Protein AF-A0A3S1HED9-F1 (afdb_monomer)

pLDDT: mean 83.12, std 14.0, range [39.41, 96.62]

Foldseek 3Di:
DDDDDDDDDDDDDDPVVVVVVVVVVVVVVVVVVVVVDDDDDCPDPPNCVVVPDDPVVVCVVCVVVVVVVLVVLAAAPLVLLVVCVVPVVVSCVRQFDDDDPGTDGRHDFDFDWDDDDPNDTDGDGPNHDPPD

Structure (mmCIF, N/CA/C/O backbone):
data_AF-A0A3S1HED9-F1
#
_entry.id   AF-A0A3S1HED9-F1
#
loop_
_atom_site.group_PDB
_atom_site.id
_atom_site.type_symbol
_atom_site.label_atom_id
_atom_site.label_alt_id
_atom_site.label_comp_id
_atom_site.label_asym_id
_atom_site.label_entity_id
_atom_site.label_seq_id
_atom_site.pdbx_PDB_ins_code
_atom_site.Cartn_x
_atom_site.Cartn_y
_atom_site.Cartn_z
_atom_site.occupancy
_atom_site.B_iso_or_equiv
_atom_site.auth_seq_id
_atom_site.auth_comp_id
_atom_site.auth_asym_id
_atom_site.auth_atom_id
_atom_site.pdbx_PDB_model_num
ATOM 1 N N . MET A 1 1 ? 66.457 48.040 -20.973 1.00 39.41 1 MET A N 1
ATOM 2 C CA . MET A 1 1 ? 66.336 47.842 -22.434 1.00 39.41 1 MET A CA 1
ATOM 3 C C . MET A 1 1 ? 65.331 46.726 -22.674 1.00 39.41 1 MET A C 1
ATOM 5 O O . MET A 1 1 ? 65.519 45.643 -22.141 1.00 39.41 1 MET A O 1
ATOM 9 N N . SER A 1 2 ? 64.222 47.033 -23.349 1.00 41.22 2 SER A N 1
ATOM 10 C CA . SER A 1 2 ? 63.032 46.177 -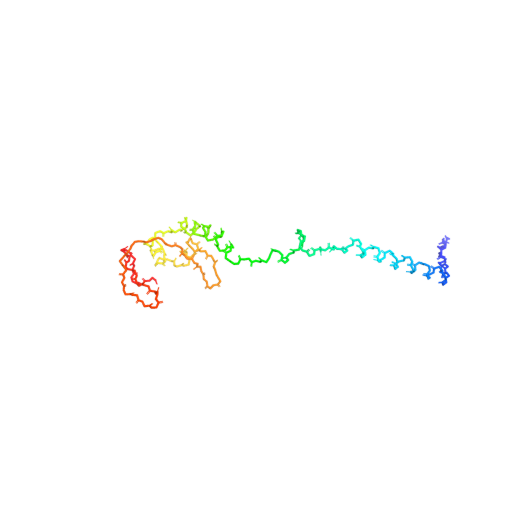23.471 1.00 41.22 2 SER A CA 1
ATOM 11 C C . SER A 1 2 ? 63.212 45.041 -24.482 1.00 41.22 2 SER A C 1
ATOM 13 O O . SER A 1 2 ? 63.636 45.283 -25.610 1.00 41.22 2 SER A O 1
ATOM 15 N N . ALA A 1 3 ? 62.830 43.819 -24.105 1.00 45.50 3 ALA A N 1
ATOM 16 C CA . ALA A 1 3 ? 62.711 42.689 -25.022 1.00 45.50 3 ALA A CA 1
ATOM 17 C C . ALA A 1 3 ? 61.356 42.750 -25.750 1.00 45.50 3 ALA A C 1
ATOM 19 O O . ALA A 1 3 ? 60.297 42.783 -25.125 1.00 45.50 3 ALA A O 1
ATOM 20 N N . LYS A 1 4 ? 61.393 42.804 -27.084 1.00 45.19 4 LYS A N 1
ATOM 21 C CA . LYS A 1 4 ? 60.216 42.847 -27.959 1.00 45.19 4 LYS A CA 1
ATOM 22 C C . LYS A 1 4 ? 59.700 41.420 -28.166 1.00 45.19 4 LYS A C 1
ATOM 24 O O . LYS A 1 4 ? 60.394 40.600 -28.759 1.00 45.19 4 LYS A O 1
ATOM 29 N N . ALA A 1 5 ? 58.495 41.131 -27.678 1.00 54.06 5 ALA A N 1
ATOM 30 C CA . ALA A 1 5 ? 57.803 39.875 -27.951 1.00 54.06 5 ALA A CA 1
ATOM 31 C C . ALA A 1 5 ? 57.532 39.744 -29.460 1.00 54.06 5 ALA A C 1
ATOM 33 O O . ALA A 1 5 ? 56.938 40.633 -30.073 1.00 54.06 5 ALA A O 1
ATOM 34 N N . ALA A 1 6 ? 57.992 38.646 -30.060 1.00 49.41 6 ALA A N 1
ATOM 35 C CA . ALA A 1 6 ? 57.698 38.307 -31.444 1.00 49.41 6 ALA A CA 1
ATOM 36 C C . ALA A 1 6 ? 56.278 37.735 -31.532 1.00 49.41 6 ALA A C 1
ATOM 38 O O . ALA A 1 6 ? 55.998 36.639 -31.050 1.00 49.41 6 ALA A O 1
ATOM 39 N N . THR A 1 7 ? 55.371 38.487 -32.143 1.00 5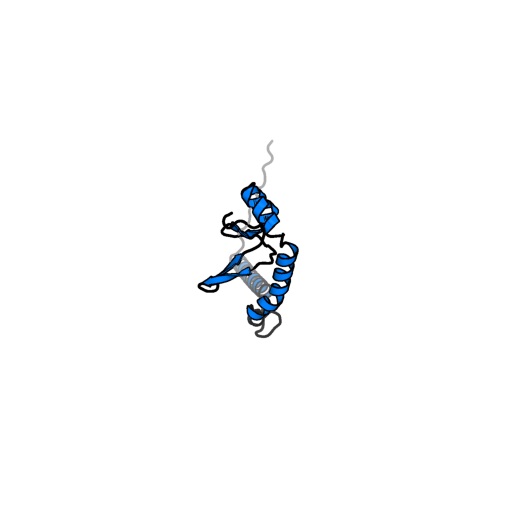3.19 7 THR A N 1
ATOM 40 C CA . THR A 1 7 ? 54.035 38.022 -32.514 1.00 53.19 7 THR A CA 1
ATOM 41 C C . THR A 1 7 ? 54.164 37.060 -33.694 1.00 53.19 7 THR A C 1
ATOM 43 O O . THR A 1 7 ? 54.568 37.453 -34.788 1.00 53.19 7 THR A O 1
ATOM 46 N N . ALA A 1 8 ? 53.851 35.782 -33.474 1.00 50.28 8 ALA A N 1
ATOM 47 C CA . ALA A 1 8 ? 53.814 34.783 -34.535 1.00 50.28 8 ALA A CA 1
ATOM 48 C C . ALA A 1 8 ? 52.664 35.098 -35.509 1.00 50.28 8 ALA A C 1
ATOM 50 O O . ALA A 1 8 ? 51.503 35.184 -35.115 1.00 50.28 8 ALA A O 1
ATOM 51 N N . SER A 1 9 ? 52.999 35.289 -36.786 1.00 48.53 9 SER A N 1
ATOM 52 C CA . SER A 1 9 ? 52.039 35.499 -37.872 1.00 48.53 9 SER A CA 1
ATOM 53 C C . SER A 1 9 ? 51.421 34.161 -38.284 1.00 48.53 9 SER A C 1
ATOM 55 O O . SER A 1 9 ? 52.087 33.317 -38.888 1.00 48.53 9 SER A O 1
ATOM 57 N N . THR A 1 10 ? 50.149 33.941 -37.955 1.00 58.97 10 THR A N 1
ATOM 58 C CA . THR 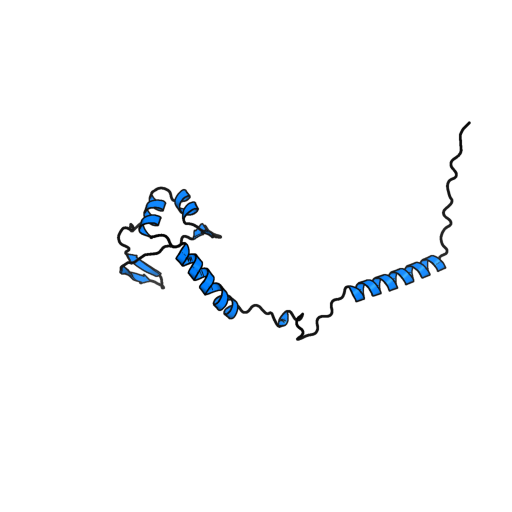A 1 10 ? 49.409 32.755 -38.401 1.00 58.97 10 THR A CA 1
ATOM 59 C C . THR A 1 10 ? 49.041 32.927 -39.874 1.00 58.97 10 THR A C 1
ATOM 61 O O . THR A 1 10 ? 48.111 33.653 -40.224 1.00 58.97 10 THR A O 1
ATOM 64 N N . ARG A 1 11 ? 49.795 32.280 -40.767 1.00 57.72 11 ARG A N 1
ATOM 65 C CA . ARG A 1 11 ? 49.547 32.311 -42.216 1.00 57.72 11 ARG A CA 1
ATOM 66 C C . ARG A 1 11 ? 48.162 31.706 -42.518 1.00 57.72 11 ARG A C 1
ATOM 68 O O . ARG A 1 11 ? 47.885 30.602 -42.046 1.00 57.72 11 ARG A O 1
ATOM 75 N N . PRO A 1 12 ? 47.283 32.370 -43.291 1.00 56.97 12 PRO A N 1
ATOM 76 C CA . PRO A 1 12 ? 45.958 31.832 -43.575 1.00 56.97 12 PRO A CA 1
ATOM 77 C C . PRO A 1 12 ? 46.073 30.554 -44.415 1.00 56.97 12 PRO A C 1
ATOM 79 O O . PRO A 1 12 ? 46.690 30.547 -45.479 1.00 56.97 12 PRO A O 1
ATOM 82 N N . ALA A 1 13 ? 45.479 29.463 -43.927 1.00 61.12 13 ALA A N 1
ATOM 83 C CA . ALA A 1 13 ? 45.389 28.200 -44.656 1.00 61.12 13 ALA A CA 1
ATOM 84 C C . ALA A 1 13 ? 44.730 28.403 -46.032 1.00 61.12 13 ALA A C 1
ATOM 86 O O . ALA A 1 13 ? 43.704 29.083 -46.133 1.00 61.12 13 ALA A O 1
ATOM 87 N N . SER A 1 14 ? 45.302 27.791 -47.075 1.00 73.31 14 SER A N 1
ATOM 88 C CA . SER A 1 14 ? 44.797 27.891 -48.447 1.00 73.31 14 SER A CA 1
ATOM 89 C C . SER A 1 14 ? 43.358 27.350 -48.555 1.00 73.31 14 SER A C 1
ATOM 91 O O . SER A 1 14 ? 42.979 26.423 -47.829 1.00 73.31 14 SER A O 1
ATOM 93 N N . PRO A 1 15 ? 42.521 27.894 -49.458 1.00 72.62 15 PRO A N 1
ATOM 94 C CA . PRO A 1 15 ? 41.121 27.481 -49.590 1.00 72.62 15 PRO A CA 1
ATOM 95 C C . PRO A 1 15 ? 40.967 25.995 -49.949 1.00 72.62 15 PRO A C 1
ATOM 97 O O . PRO A 1 15 ? 39.985 25.371 -49.553 1.00 72.62 15 PRO A O 1
ATOM 100 N N . ALA A 1 16 ? 41.954 25.405 -50.632 1.00 78.06 16 ALA A N 1
ATOM 101 C CA . ALA A 1 16 ? 41.999 23.973 -50.919 1.00 78.06 16 ALA A CA 1
ATOM 102 C C . ALA A 1 16 ? 42.182 23.127 -49.646 1.00 78.06 16 ALA A C 1
ATOM 104 O O . ALA A 1 16 ? 41.462 22.149 -49.454 1.00 78.06 16 ALA A O 1
ATOM 105 N N . LEU A 1 17 ? 43.072 23.543 -48.735 1.00 82.25 17 LEU A N 1
ATOM 106 C CA . LEU A 1 17 ? 43.283 22.854 -47.460 1.00 82.25 17 LEU A CA 1
ATOM 107 C C . LEU A 1 17 ? 42.036 22.935 -46.569 1.00 82.25 17 LEU A C 1
ATOM 109 O O . LEU A 1 17 ? 41.651 21.948 -45.951 1.00 82.25 17 LEU A O 1
ATOM 113 N N . ARG A 1 18 ? 41.354 24.088 -46.553 1.00 79.50 18 ARG A N 1
ATOM 114 C CA . ARG A 1 18 ? 40.090 24.257 -45.815 1.00 79.50 18 ARG A CA 1
ATOM 115 C C . ARG A 1 18 ? 38.987 23.333 -46.334 1.00 79.50 18 ARG A C 1
ATOM 117 O O . ARG A 1 18 ? 38.274 22.740 -45.533 1.00 79.50 18 ARG A O 1
ATOM 124 N N . ARG A 1 19 ? 38.867 23.179 -47.658 1.00 86.12 19 ARG A N 1
ATOM 125 C CA . ARG A 1 19 ? 37.903 22.253 -48.276 1.00 86.12 19 ARG A CA 1
ATOM 126 C C . ARG A 1 19 ? 38.234 20.793 -47.967 1.00 86.12 19 ARG A C 1
ATOM 128 O O . ARG A 1 19 ? 37.325 20.034 -47.655 1.00 86.12 19 ARG A O 1
ATOM 135 N N . ALA A 1 20 ? 39.514 20.422 -47.995 1.00 88.69 20 ALA A N 1
ATOM 136 C CA . ALA A 1 20 ? 39.955 19.075 -47.635 1.00 88.69 20 ALA A CA 1
ATOM 137 C C . ALA A 1 20 ? 39.648 18.743 -46.163 1.00 88.69 20 ALA A C 1
ATOM 139 O O . ALA A 1 20 ? 39.088 17.689 -45.876 1.00 88.69 20 ALA A O 1
ATOM 140 N N . LEU A 1 21 ? 39.936 19.669 -45.242 1.00 89.56 21 LEU A N 1
ATOM 141 C CA . LEU A 1 21 ? 39.621 19.510 -43.818 1.00 89.56 21 LEU A CA 1
ATOM 142 C C . LEU A 1 21 ? 38.112 19.445 -43.558 1.00 89.56 21 LEU A C 1
ATOM 144 O O . LEU A 1 21 ? 37.669 18.617 -42.769 1.00 89.56 21 LEU A O 1
ATOM 148 N N . ALA A 1 22 ? 37.318 20.272 -44.243 1.00 88.75 22 ALA A N 1
ATOM 149 C CA . ALA A 1 22 ? 35.862 20.220 -44.143 1.00 88.75 22 ALA A CA 1
ATOM 150 C C . ALA A 1 22 ? 35.306 18.877 -44.644 1.00 88.75 22 ALA A C 1
ATOM 152 O O . ALA A 1 22 ? 34.464 18.279 -43.980 1.00 88.75 22 ALA A O 1
ATOM 153 N N . GLY A 1 23 ? 35.815 18.365 -45.770 1.00 93.00 23 GLY A N 1
ATOM 154 C CA . GLY A 1 23 ? 35.443 17.045 -46.282 1.00 93.00 23 GLY A CA 1
ATOM 155 C C . GLY A 1 23 ? 35.791 15.923 -45.302 1.00 93.00 23 GLY A C 1
ATOM 156 O O . GLY A 1 23 ? 34.944 15.084 -45.003 1.00 93.00 23 GLY A O 1
ATOM 157 N N . ALA A 1 24 ? 36.999 15.951 -44.733 1.00 92.69 24 ALA A N 1
ATOM 158 C CA . ALA A 1 24 ? 37.413 14.990 -43.715 1.00 92.69 24 ALA A CA 1
ATOM 159 C C . ALA A 1 24 ? 36.513 15.047 -42.468 1.00 92.69 24 ALA A C 1
ATOM 161 O O . ALA A 1 24 ? 36.087 14.006 -41.975 1.00 92.69 24 ALA A O 1
ATOM 162 N N . ALA A 1 25 ? 36.160 16.248 -42.000 1.00 92.19 25 ALA A N 1
ATOM 163 C CA . ALA A 1 25 ? 35.262 16.426 -40.861 1.00 92.19 25 ALA A CA 1
ATOM 164 C C . ALA A 1 25 ? 33.862 15.843 -41.122 1.00 92.19 25 ALA A C 1
ATOM 166 O O . ALA A 1 25 ? 33.301 15.197 -40.240 1.00 92.19 25 ALA A O 1
ATOM 167 N N . VAL A 1 26 ? 33.319 16.008 -42.334 1.00 94.62 26 VAL A N 1
ATOM 168 C CA . VAL A 1 26 ? 32.026 15.414 -42.721 1.00 94.62 26 VAL A CA 1
ATOM 169 C C . VAL A 1 26 ? 32.097 13.886 -42.728 1.00 94.62 26 VAL A C 1
ATOM 171 O O . VAL A 1 26 ? 31.198 13.236 -42.202 1.00 94.62 26 VAL A O 1
ATOM 174 N N . VAL A 1 27 ? 33.166 13.299 -43.271 1.00 95.19 27 VAL A N 1
ATOM 175 C CA . VAL A 1 27 ? 33.337 11.835 -43.286 1.00 95.19 27 VAL A CA 1
ATOM 176 C C . VAL A 1 27 ? 33.445 11.278 -41.867 1.00 95.19 27 VAL A C 1
ATOM 178 O O . VAL A 1 27 ? 32.799 10.281 -41.549 1.00 95.19 27 VAL A O 1
ATOM 181 N N . VAL A 1 28 ? 34.204 11.945 -40.994 1.00 94.56 28 VAL A N 1
ATOM 182 C CA . VAL A 1 28 ? 34.313 11.564 -39.579 1.00 94.56 28 VAL A CA 1
ATOM 183 C C . VAL A 1 28 ? 32.958 11.667 -38.877 1.00 94.56 28 VAL A C 1
ATOM 185 O O . VAL A 1 28 ? 32.585 10.748 -38.154 1.00 94.56 28 VAL A O 1
ATOM 188 N N . LEU A 1 29 ? 32.194 12.736 -39.123 1.00 92.44 29 LEU A N 1
ATOM 189 C CA . LEU A 1 29 ? 30.859 12.915 -38.550 1.00 92.44 29 LEU A CA 1
ATOM 190 C C . LEU A 1 29 ? 29.898 11.798 -38.978 1.00 92.44 29 LEU A C 1
ATOM 192 O O . LEU A 1 29 ? 29.210 11.230 -38.135 1.00 92.44 29 LEU A O 1
ATOM 196 N N . LEU A 1 30 ? 29.879 11.450 -40.266 1.00 92.44 30 LEU A N 1
ATOM 197 C CA . LEU A 1 30 ? 29.043 10.362 -40.781 1.00 92.44 30 LEU A CA 1
ATOM 198 C C . LEU A 1 30 ? 29.457 9.003 -40.203 1.00 92.44 30 LEU A C 1
ATOM 200 O O . LEU A 1 30 ? 28.594 8.196 -39.865 1.00 92.44 30 LEU A O 1
ATOM 204 N N . GLY A 1 31 ? 30.761 8.764 -40.037 1.00 93.00 31 GLY A N 1
ATOM 205 C CA . GLY A 1 31 ? 31.274 7.567 -39.370 1.00 93.00 31 GLY A CA 1
ATOM 206 C C . GLY A 1 31 ? 30.849 7.485 -37.901 1.00 93.00 31 GLY A C 1
ATOM 207 O O . GLY A 1 31 ? 30.394 6.436 -37.455 1.00 93.00 31 GLY A O 1
ATOM 208 N N . ALA A 1 32 ? 30.928 8.597 -37.166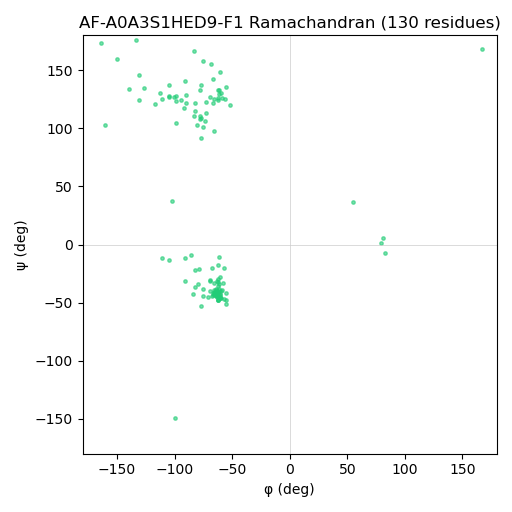 1.00 88.62 32 ALA A N 1
ATOM 209 C CA . ALA A 1 32 ? 30.472 8.671 -35.780 1.00 88.62 32 ALA A CA 1
ATOM 210 C C . ALA A 1 32 ? 28.960 8.427 -35.662 1.00 88.62 32 ALA A C 1
ATOM 212 O O . ALA A 1 32 ? 28.543 7.634 -34.825 1.00 88.62 32 ALA A O 1
ATOM 213 N N . MET A 1 33 ? 28.151 9.031 -36.539 1.00 88.88 33 MET A N 1
ATOM 214 C CA . MET A 1 33 ? 26.706 8.781 -36.591 1.00 88.88 33 MET A CA 1
ATOM 215 C C . MET A 1 33 ? 26.395 7.311 -36.880 1.00 88.88 33 MET A C 1
ATOM 217 O O . MET A 1 33 ? 25.544 6.733 -36.217 1.00 88.88 33 MET A O 1
ATOM 221 N N . ALA A 1 34 ? 27.104 6.682 -37.821 1.00 87.19 34 ALA A N 1
ATOM 222 C CA . ALA A 1 34 ? 26.910 5.266 -38.129 1.00 87.19 34 ALA A CA 1
ATOM 223 C C . ALA A 1 34 ? 27.248 4.354 -36.934 1.00 87.19 34 ALA A C 1
ATOM 225 O O . ALA A 1 34 ? 26.521 3.399 -36.663 1.00 87.19 34 ALA A O 1
ATOM 226 N N . LEU A 1 35 ? 28.329 4.657 -36.206 1.00 84.81 35 LEU A N 1
ATOM 227 C CA . LEU A 1 35 ? 28.719 3.923 -34.998 1.00 84.81 35 LEU A CA 1
ATOM 228 C C . LEU A 1 35 ? 27.751 4.146 -33.825 1.00 84.81 35 LEU A C 1
ATOM 230 O O . LEU A 1 35 ? 27.572 3.239 -33.016 1.00 84.81 35 LEU A O 1
ATOM 234 N N . ASP A 1 36 ? 27.121 5.318 -33.745 1.00 84.81 36 ASP A N 1
ATOM 235 C CA . ASP A 1 36 ? 26.142 5.661 -32.705 1.00 84.81 36 ASP A CA 1
ATOM 236 C C . ASP A 1 36 ? 24.728 5.130 -33.019 1.00 84.81 36 ASP A C 1
ATOM 238 O O . ASP A 1 36 ? 23.907 4.904 -32.128 1.00 84.81 36 ASP A O 1
ATOM 242 N N . THR A 1 37 ? 24.423 4.852 -34.291 1.00 80.06 37 THR A N 1
ATOM 243 C CA . THR A 1 37 ? 23.121 4.296 -34.672 1.00 80.06 37 THR A CA 1
ATOM 244 C C . THR A 1 37 ? 22.976 2.826 -34.280 1.00 80.06 37 THR A C 1
ATOM 246 O O . THR A 1 37 ? 23.493 1.913 -34.925 1.00 80.06 37 THR A O 1
ATOM 249 N N . LYS A 1 38 ? 22.171 2.571 -33.245 1.00 75.62 38 LYS A N 1
ATOM 250 C CA . LYS A 1 38 ? 21.761 1.220 -32.847 1.00 75.62 38 LYS A CA 1
ATOM 251 C C . LYS A 1 38 ? 20.608 0.716 -33.722 1.00 75.62 38 LYS A C 1
ATOM 253 O O . LYS A 1 38 ? 19.450 1.068 -33.508 1.00 75.62 38 LYS A O 1
ATOM 258 N N . VAL A 1 39 ? 20.908 -0.156 -34.685 1.00 78.62 39 VAL A N 1
ATOM 259 C CA . VAL A 1 39 ? 19.886 -0.801 -35.529 1.00 78.62 39 VAL A CA 1
ATOM 260 C C . VAL A 1 39 ? 19.189 -1.921 -34.756 1.00 78.62 39 VAL A C 1
ATOM 262 O O . VAL A 1 39 ? 19.761 -2.984 -34.514 1.00 78.62 39 VAL A O 1
ATOM 265 N N . VAL A 1 40 ? 17.926 -1.700 -34.399 1.00 76.62 40 VAL A N 1
ATOM 266 C CA . VAL A 1 40 ? 17.060 -2.728 -33.811 1.00 76.62 40 VAL A CA 1
ATOM 267 C C . VAL A 1 40 ? 16.287 -3.428 -34.927 1.00 76.62 40 VAL A C 1
ATOM 269 O O . VAL A 1 40 ? 15.491 -2.806 -35.628 1.00 76.62 40 VAL A O 1
ATOM 272 N N . ARG A 1 41 ? 16.510 -4.735 -35.099 1.00 76.88 41 ARG A N 1
ATOM 273 C CA . ARG A 1 41 ? 15.732 -5.551 -36.044 1.00 76.88 41 ARG A CA 1
ATOM 274 C C . ARG A 1 41 ? 14.361 -5.869 -35.452 1.00 76.88 41 ARG A C 1
ATOM 276 O O . ARG A 1 41 ? 14.279 -6.241 -34.282 1.00 76.88 41 ARG A O 1
ATOM 283 N N . ILE A 1 42 ? 13.321 -5.776 -36.276 1.00 68.50 42 ILE A N 1
ATOM 284 C CA . ILE A 1 42 ? 11.958 -6.180 -35.909 1.00 68.50 42 ILE A CA 1
ATOM 285 C C . ILE A 1 42 ? 11.978 -7.674 -35.531 1.00 68.50 42 ILE A C 1
ATOM 287 O O . ILE A 1 42 ? 12.509 -8.486 -36.289 1.00 68.50 42 ILE A O 1
ATOM 291 N N . GLY A 1 43 ? 11.470 -8.020 -34.346 1.00 63.84 43 GLY A N 1
ATOM 292 C CA . GLY A 1 43 ? 11.492 -9.370 -33.766 1.00 63.84 43 GLY A CA 1
ATOM 293 C C . GLY A 1 43 ? 12.802 -9.784 -33.075 1.00 63.84 43 GLY A C 1
ATOM 294 O O . GLY A 1 43 ? 12.938 -10.938 -32.676 1.00 63.84 43 GLY A O 1
ATOM 295 N N . SER A 1 44 ? 13.786 -8.886 -32.935 1.00 69.69 44 SER A N 1
ATOM 296 C CA . SER A 1 44 ? 14.997 -9.150 -32.137 1.00 69.69 44 SER A CA 1
ATOM 297 C C . SER A 1 44 ? 14.775 -8.879 -30.646 1.00 69.69 44 SER A C 1
ATOM 299 O O . SER A 1 44 ? 13.832 -8.193 -30.272 1.00 69.69 44 SER A O 1
ATOM 301 N N . ALA A 1 45 ? 15.689 -9.327 -29.780 1.00 62.44 45 ALA A N 1
ATOM 302 C CA . ALA A 1 45 ? 15.647 -9.016 -28.344 1.00 62.44 45 ALA A CA 1
ATOM 303 C C . ALA A 1 45 ? 15.656 -7.501 -28.028 1.00 62.44 45 ALA A C 1
ATOM 305 O O . ALA A 1 45 ? 15.268 -7.099 -26.937 1.00 62.44 45 ALA A O 1
ATOM 306 N N . GLY A 1 46 ? 16.096 -6.654 -28.969 1.00 60.44 46 GLY A N 1
ATOM 307 C CA . GLY A 1 46 ? 16.019 -5.195 -28.846 1.00 60.44 46 GLY A CA 1
ATOM 308 C C . GLY A 1 46 ? 14.684 -4.595 -29.297 1.00 60.44 46 GLY A C 1
ATOM 309 O O . GLY A 1 46 ? 14.480 -3.396 -29.112 1.00 60.44 46 GLY A O 1
ATOM 310 N N . ASP A 1 47 ? 13.799 -5.387 -29.911 1.00 64.06 47 ASP A N 1
ATOM 311 C CA . ASP A 1 47 ? 12.487 -4.944 -30.369 1.00 64.06 47 ASP A CA 1
ATOM 312 C C . ASP A 1 47 ? 11.523 -4.840 -29.184 1.00 64.06 47 ASP A C 1
ATOM 314 O O . ASP A 1 47 ? 10.833 -5.789 -28.804 1.00 64.06 47 ASP A O 1
ATOM 318 N N . VAL A 1 48 ? 11.478 -3.643 -28.600 1.00 61.62 48 VAL A N 1
ATOM 319 C CA . VAL A 1 48 ? 10.583 -3.264 -27.498 1.00 61.62 48 VAL A CA 1
ATOM 320 C C . VAL A 1 48 ? 9.094 -3.364 -27.856 1.00 61.62 48 VAL A C 1
ATOM 322 O O . VAL A 1 48 ? 8.270 -3.353 -26.947 1.00 61.62 48 VAL A O 1
ATOM 325 N N . ARG A 1 49 ? 8.715 -3.550 -29.135 1.00 57.69 49 ARG A N 1
ATOM 326 C CA . ARG A 1 49 ? 7.328 -3.906 -29.503 1.00 57.69 49 ARG A CA 1
ATOM 327 C C . ARG A 1 49 ? 6.931 -5.308 -29.038 1.00 57.69 49 ARG A C 1
ATOM 329 O O . ARG A 1 49 ? 5.747 -5.585 -28.911 1.00 57.69 49 ARG A O 1
ATOM 336 N N . SER A 1 50 ? 7.899 -6.179 -28.761 1.00 54.41 50 SER A N 1
ATOM 337 C CA . SER A 1 50 ? 7.661 -7.496 -28.149 1.00 54.41 50 SER A CA 1
ATOM 338 C C . SER A 1 50 ? 7.434 -7.394 -26.636 1.00 54.41 50 SER A C 1
ATOM 340 O O . SER A 1 50 ? 6.851 -8.289 -26.037 1.00 54.41 50 SER A O 1
ATOM 342 N N . ALA A 1 51 ? 7.892 -6.298 -26.020 1.00 61.38 51 ALA A N 1
ATOM 343 C CA . ALA A 1 51 ? 7.775 -6.004 -24.594 1.00 61.38 51 ALA A CA 1
ATOM 344 C C . ALA A 1 51 ? 6.653 -4.984 -24.324 1.00 61.38 51 ALA A C 1
ATOM 346 O O . ALA A 1 51 ? 6.796 -4.086 -23.493 1.00 61.38 51 ALA A O 1
ATOM 347 N N . VAL A 1 52 ? 5.541 -5.082 -25.061 1.00 72.31 52 VAL A N 1
ATOM 348 C CA . VAL A 1 52 ? 4.346 -4.280 -24.775 1.00 72.31 52 VAL A CA 1
ATOM 349 C C . VAL A 1 52 ? 3.857 -4.660 -23.383 1.00 72.31 52 VAL A C 1
ATOM 351 O O . VAL A 1 52 ? 3.651 -5.835 -23.084 1.00 72.31 52 VAL A O 1
ATOM 354 N N . PHE A 1 53 ? 3.697 -3.657 -22.522 1.00 81.81 53 PHE A N 1
ATOM 355 C CA . PHE A 1 53 ? 3.156 -3.839 -21.183 1.00 81.81 53 PHE A CA 1
ATOM 356 C C . PHE A 1 53 ? 1.827 -4.609 -21.240 1.00 81.81 53 PHE A C 1
ATOM 358 O O . PHE A 1 53 ? 0.858 -4.153 -21.849 1.00 81.81 53 PHE A O 1
ATOM 365 N N . SER A 1 54 ? 1.783 -5.767 -20.583 1.00 85.69 54 SER A N 1
ATOM 366 C CA . SER A 1 54 ? 0.569 -6.555 -20.393 1.00 85.69 54 SER A CA 1
ATOM 367 C C . SER A 1 54 ? 0.014 -6.266 -19.005 1.00 85.69 54 SER A C 1
ATOM 369 O O . SER A 1 54 ? 0.541 -6.746 -18.001 1.00 85.69 54 SER A O 1
ATOM 371 N N . ALA A 1 55 ? -1.066 -5.484 -18.937 1.00 88.62 55 ALA A N 1
ATOM 372 C CA . ALA A 1 55 ? -1.741 -5.187 -17.673 1.00 88.62 55 ALA A CA 1
ATOM 373 C C . ALA A 1 55 ? -2.217 -6.467 -16.964 1.00 88.62 55 ALA A C 1
ATOM 375 O O . ALA A 1 55 ? -2.196 -6.544 -15.738 1.00 88.62 55 ALA A O 1
ATOM 376 N N . ALA A 1 56 ? -2.609 -7.483 -17.739 1.00 89.06 56 ALA A N 1
ATOM 377 C CA . ALA A 1 56 ? -3.040 -8.769 -17.213 1.00 89.06 56 ALA A CA 1
ATOM 378 C C . ALA A 1 56 ? -1.888 -9.532 -16.543 1.00 89.06 56 ALA A C 1
ATOM 380 O O . ALA A 1 56 ? -2.073 -10.070 -15.453 1.00 89.06 56 ALA A O 1
ATOM 381 N N . ASP A 1 57 ? -0.705 -9.566 -17.160 1.00 90.50 57 ASP A N 1
ATOM 382 C CA . ASP A 1 57 ? 0.442 -10.286 -16.592 1.00 90.50 57 ASP A CA 1
ATOM 383 C C . ASP A 1 57 ? 1.059 -9.522 -15.422 1.00 90.50 57 ASP A C 1
ATOM 385 O O . ASP A 1 57 ? 1.377 -10.128 -14.401 1.00 90.50 57 ASP A O 1
ATOM 389 N N . TYR A 1 58 ? 1.120 -8.190 -15.520 1.00 91.19 58 TYR A N 1
ATOM 390 C CA . TYR A 1 58 ? 1.526 -7.329 -14.412 1.00 91.19 58 TYR A CA 1
ATOM 391 C C . TYR A 1 58 ? 0.585 -7.471 -13.210 1.00 91.19 58 TYR A C 1
ATOM 393 O O . TYR A 1 58 ? 1.033 -7.629 -12.079 1.00 91.19 58 TYR A O 1
ATOM 401 N N . GLY A 1 59 ? -0.731 -7.480 -13.443 1.00 92.00 59 GLY A N 1
ATOM 402 C CA . GLY A 1 59 ? -1.719 -7.701 -12.388 1.00 92.00 59 GLY A CA 1
ATOM 403 C C . GLY A 1 59 ? -1.527 -9.055 -11.706 1.00 92.00 59 GLY A C 1
ATOM 404 O O . GLY A 1 59 ? -1.476 -9.121 -10.483 1.00 92.00 59 GLY A O 1
ATOM 405 N N . LYS A 1 60 ? -1.335 -10.128 -12.482 1.00 94.44 60 LYS A N 1
ATOM 406 C CA . LYS A 1 60 ? -1.068 -11.468 -11.934 1.00 94.44 60 LYS A CA 1
ATOM 407 C C . LYS A 1 60 ? 0.229 -11.533 -11.122 1.00 94.44 60 LYS A C 1
ATOM 409 O O . LYS A 1 60 ? 0.268 -12.269 -10.140 1.00 94.44 60 LYS A O 1
ATOM 414 N N . SER A 1 61 ? 1.277 -10.804 -11.515 1.00 94.44 61 SER A N 1
ATOM 415 C CA . SER A 1 61 ? 2.568 -10.834 -10.817 1.00 94.44 61 SER A CA 1
ATOM 416 C C . SER A 1 61 ? 2.623 -9.932 -9.585 1.00 94.44 61 SER A C 1
ATOM 418 O O . SER A 1 61 ? 3.266 -10.289 -8.599 1.00 94.44 61 SER A O 1
ATOM 420 N N . GLU A 1 62 ? 1.979 -8.765 -9.631 1.00 95.44 62 GLU A N 1
ATOM 421 C CA . GLU A 1 62 ? 2.037 -7.775 -8.552 1.00 95.44 62 GLU A CA 1
ATOM 422 C C . GLU A 1 62 ? 0.928 -7.953 -7.517 1.00 95.44 62 GLU A C 1
ATOM 424 O O . GLU A 1 62 ? 1.165 -7.689 -6.340 1.00 95.44 62 GLU A O 1
ATOM 429 N N . PHE A 1 63 ? -0.255 -8.445 -7.904 1.00 96.06 63 PHE A N 1
ATOM 430 C CA . PHE A 1 63 ? -1.376 -8.591 -6.972 1.00 96.06 63 PHE A CA 1
ATOM 431 C C . PHE A 1 63 ? -1.026 -9.427 -5.731 1.00 96.06 63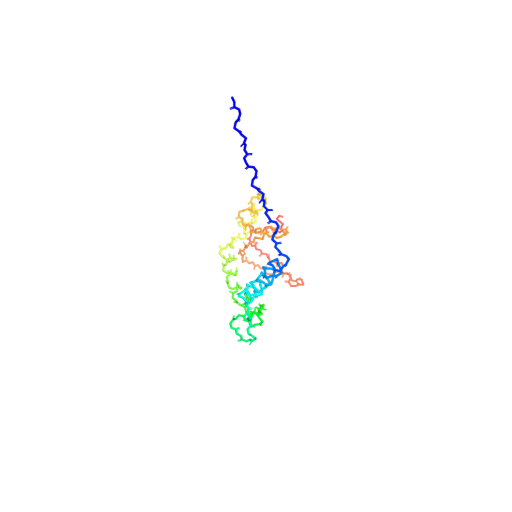 PHE A C 1
ATOM 433 O O . PHE A 1 63 ? -1.267 -8.934 -4.631 1.00 96.06 63 PHE A O 1
ATOM 440 N N . PRO A 1 64 ? -0.389 -10.613 -5.836 1.00 96.62 64 PRO A N 1
ATOM 441 C CA . PRO A 1 64 ? -0.027 -11.388 -4.648 1.00 96.62 64 PRO A CA 1
ATOM 442 C C . PRO A 1 64 ? 0.969 -10.663 -3.733 1.00 96.62 64 PRO A C 1
ATOM 444 O O . PRO A 1 64 ? 0.930 -10.834 -2.518 1.00 96.62 64 PRO A O 1
ATOM 447 N N . LYS A 1 65 ? 1.853 -9.830 -4.298 1.00 96.00 65 LYS A N 1
ATOM 448 C CA . LYS A 1 65 ? 2.824 -9.045 -3.521 1.00 96.00 65 LYS A CA 1
ATOM 449 C C . LYS A 1 65 ? 2.128 -7.931 -2.746 1.00 96.00 65 LYS A C 1
ATOM 451 O O . LYS A 1 65 ? 2.399 -7.752 -1.564 1.00 96.00 65 LYS A O 1
ATOM 456 N N . VAL A 1 66 ? 1.218 -7.212 -3.406 1.00 94.44 66 VAL A N 1
ATOM 457 C CA . VAL A 1 66 ? 0.419 -6.153 -2.777 1.00 94.44 66 VAL A CA 1
ATOM 458 C C . VAL A 1 66 ? -0.505 -6.744 -1.718 1.00 94.44 66 VAL A C 1
ATOM 460 O O . VAL A 1 66 ? -0.584 -6.202 -0.624 1.00 94.44 66 VAL A O 1
ATOM 463 N N . GLN A 1 67 ? -1.152 -7.876 -2.005 1.00 94.19 67 GLN A N 1
ATOM 464 C CA . GLN A 1 67 ? -1.973 -8.591 -1.032 1.00 94.19 67 GLN A CA 1
ATOM 465 C C . GLN A 1 67 ? -1.166 -8.930 0.228 1.00 94.19 67 GLN A C 1
ATOM 467 O O . GLN A 1 67 ? -1.594 -8.592 1.328 1.00 94.19 67 GLN A O 1
ATOM 472 N N . ALA A 1 68 ? 0.011 -9.542 0.071 1.00 95.56 68 ALA A N 1
ATOM 473 C CA . ALA A 1 68 ? 0.860 -9.901 1.202 1.00 95.56 68 ALA A CA 1
ATOM 474 C C . ALA A 1 68 ? 1.321 -8.673 2.007 1.00 95.56 68 ALA A C 1
ATOM 476 O O . ALA A 1 68 ? 1.365 -8.727 3.233 1.00 95.56 68 ALA A O 1
ATOM 477 N N . ASP A 1 69 ? 1.638 -7.559 1.339 1.00 94.00 69 ASP A N 1
ATOM 478 C CA . ASP A 1 69 ? 2.017 -6.309 2.011 1.00 94.00 69 ASP A CA 1
ATOM 479 C C . ASP A 1 69 ? 0.842 -5.696 2.795 1.00 94.00 69 ASP A C 1
ATOM 481 O O . ASP A 1 69 ? 1.014 -5.287 3.944 1.00 94.00 69 ASP A O 1
ATOM 485 N N . VAL A 1 70 ? -0.366 -5.707 2.222 1.00 94.25 70 VAL A N 1
ATOM 486 C CA . VAL A 1 70 ? -1.598 -5.265 2.897 1.00 94.25 70 VAL A CA 1
ATOM 487 C C . VAL A 1 70 ? -1.888 -6.138 4.116 1.00 94.25 70 VAL A C 1
ATOM 489 O O . VAL A 1 70 ? -2.122 -5.607 5.200 1.00 94.25 70 VAL A O 1
ATOM 492 N N . GLU A 1 71 ? -1.832 -7.463 3.973 1.00 94.25 71 GLU A N 1
ATOM 493 C CA . GLU A 1 71 ? -2.071 -8.407 5.072 1.00 94.25 71 GLU A CA 1
ATOM 494 C C . GLU A 1 71 ? -1.032 -8.261 6.192 1.00 94.25 71 GLU A C 1
ATOM 496 O O . GLU A 1 71 ? -1.393 -8.274 7.369 1.00 94.25 71 GLU A O 1
ATOM 501 N N . ALA A 1 72 ? 0.244 -8.055 5.851 1.00 93.81 72 ALA A N 1
ATOM 502 C CA . ALA A 1 72 ? 1.312 -7.867 6.831 1.00 93.81 72 ALA A CA 1
ATOM 503 C C . ALA A 1 72 ? 1.155 -6.574 7.649 1.00 93.81 72 ALA A C 1
ATOM 505 O O . ALA A 1 72 ? 1.532 -6.535 8.821 1.00 93.81 72 ALA A O 1
ATOM 506 N N . ARG A 1 73 ? 0.601 -5.516 7.043 1.00 92.94 73 ARG A N 1
ATOM 507 C CA . ARG A 1 73 ? 0.370 -4.213 7.690 1.00 92.94 73 ARG A CA 1
ATOM 508 C C . ARG A 1 73 ? -1.006 -4.092 8.338 1.00 92.94 73 ARG A C 1
ATOM 510 O O . ARG A 1 73 ? -1.238 -3.125 9.058 1.00 92.94 73 ARG A O 1
ATOM 517 N N . ALA A 1 74 ? -1.917 -5.027 8.070 1.00 93.75 74 ALA A N 1
ATOM 518 C CA . ALA A 1 74 ? -3.293 -4.963 8.536 1.00 93.75 74 ALA A CA 1
ATOM 519 C C . ALA A 1 74 ? -3.372 -5.058 10.068 1.00 93.75 74 ALA A C 1
ATOM 521 O O . ALA A 1 74 ? -3.355 -6.143 10.664 1.00 93.75 74 ALA A O 1
ATOM 522 N N . ALA A 1 75 ? -3.488 -3.897 10.708 1.00 94.06 75 ALA A N 1
ATOM 523 C CA . ALA A 1 75 ? -3.718 -3.793 12.139 1.00 94.06 75 ALA A CA 1
ATOM 524 C C . ALA A 1 75 ? -5.176 -4.130 12.481 1.00 94.06 75 ALA A C 1
ATOM 526 O O . ALA A 1 75 ? -6.071 -4.085 11.634 1.00 94.06 75 ALA A O 1
ATOM 527 N N . ASP A 1 76 ? -5.412 -4.512 13.733 1.00 94.06 76 ASP A N 1
ATOM 528 C CA . ASP A 1 76 ? -6.761 -4.789 14.217 1.00 94.06 76 ASP A CA 1
ATOM 529 C C . ASP A 1 76 ? -7.647 -3.532 14.139 1.00 94.06 76 ASP A C 1
ATOM 531 O O . ASP A 1 76 ? -7.234 -2.444 14.551 1.00 94.06 76 ASP A O 1
ATOM 535 N N . ALA A 1 77 ? -8.864 -3.676 13.608 1.00 92.81 77 ALA A N 1
ATOM 536 C CA . ALA A 1 77 ? -9.755 -2.544 13.368 1.00 92.81 77 ALA A CA 1
ATOM 537 C C . ALA A 1 77 ? -10.137 -1.778 14.644 1.00 92.81 77 ALA A C 1
ATOM 539 O O . ALA A 1 77 ? -10.254 -0.556 14.590 1.00 92.81 77 ALA A O 1
ATOM 540 N N . VAL A 1 78 ? -10.279 -2.452 15.792 1.00 92.94 78 VAL A N 1
ATOM 541 C CA . VAL A 1 78 ? -10.584 -1.796 17.076 1.00 92.94 78 VAL A CA 1
ATOM 542 C C . VAL A 1 78 ? -9.390 -0.967 17.539 1.00 92.94 78 VAL A C 1
ATOM 544 O O . VAL A 1 78 ? -9.549 0.164 17.998 1.00 92.94 78 VAL A O 1
ATOM 547 N N . THR A 1 79 ? -8.179 -1.496 17.355 1.00 93.06 79 THR A N 1
ATOM 548 C CA . THR A 1 79 ? -6.933 -0.786 17.687 1.00 93.06 79 THR A CA 1
ATOM 549 C C . THR A 1 79 ? -6.783 0.490 16.860 1.00 93.06 79 THR A C 1
ATOM 551 O O . THR A 1 79 ? -6.529 1.564 17.406 1.00 93.06 79 THR A O 1
ATOM 554 N N . VAL A 1 80 ? -6.999 0.391 15.546 1.00 92.50 80 VAL A N 1
ATOM 555 C CA . VAL A 1 80 ? -6.927 1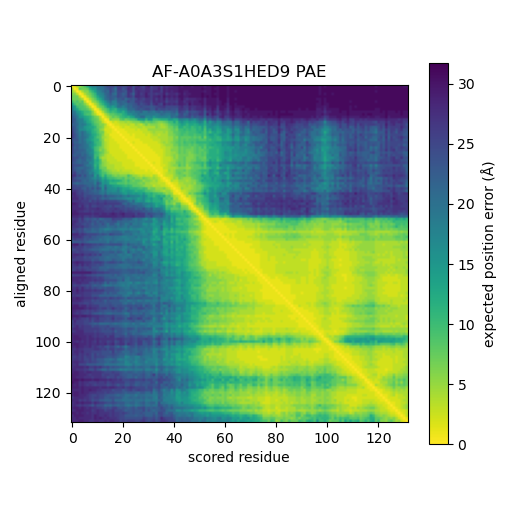.541 14.635 1.00 92.50 80 VAL A CA 1
ATOM 556 C C . VAL A 1 80 ? -8.035 2.552 14.935 1.00 92.50 80 VAL A C 1
ATOM 558 O O . VAL A 1 80 ? -7.761 3.747 14.999 1.00 92.50 80 VAL A O 1
ATOM 561 N N . ALA A 1 81 ? -9.264 2.094 15.188 1.00 91.38 81 ALA A N 1
ATOM 562 C CA . ALA A 1 81 ? -10.383 2.951 15.574 1.00 91.38 81 ALA A CA 1
ATOM 563 C C . ALA A 1 81 ? -10.080 3.762 16.845 1.00 91.38 81 ALA A C 1
ATOM 565 O O . ALA A 1 81 ? -10.278 4.977 16.870 1.00 91.38 81 ALA A O 1
ATOM 566 N N . ALA A 1 82 ? -9.540 3.112 17.879 1.00 91.69 82 ALA A N 1
ATOM 567 C CA . ALA A 1 82 ? -9.139 3.778 19.114 1.00 91.69 82 ALA A CA 1
ATOM 568 C C . ALA A 1 82 ? -7.999 4.787 18.891 1.00 91.69 82 ALA A C 1
ATOM 570 O O . ALA A 1 82 ? -8.015 5.875 19.471 1.00 91.69 82 ALA A O 1
ATOM 571 N N . ALA A 1 83 ? -7.025 4.456 18.035 1.00 91.38 83 ALA A N 1
ATOM 572 C CA . ALA A 1 83 ? -5.938 5.363 17.678 1.00 91.38 83 ALA A CA 1
ATOM 573 C C . ALA A 1 83 ? -6.453 6.609 16.938 1.00 91.38 83 ALA A C 1
ATOM 575 O O . ALA A 1 83 ? -6.064 7.724 17.287 1.00 91.38 83 ALA A O 1
ATOM 576 N N . ILE A 1 84 ? -7.370 6.434 15.979 1.00 91.25 84 ILE A N 1
ATOM 577 C CA . ILE A 1 84 ? -7.999 7.536 15.234 1.00 91.25 84 ILE A CA 1
ATOM 578 C C . ILE A 1 84 ? -8.802 8.439 16.175 1.00 91.25 84 ILE A C 1
ATOM 580 O O . ILE A 1 84 ? -8.622 9.656 16.140 1.00 91.25 84 ILE A O 1
ATOM 584 N N . ALA A 1 85 ? -9.630 7.852 17.046 1.00 90.38 85 ALA A N 1
ATOM 585 C CA . ALA A 1 85 ? -10.448 8.600 18.000 1.00 90.38 85 ALA A CA 1
ATOM 586 C C . ALA A 1 85 ? -9.604 9.403 19.006 1.00 90.38 85 ALA A C 1
ATOM 588 O O . ALA A 1 85 ? -10.030 10.455 19.481 1.00 90.38 85 ALA A O 1
ATOM 589 N N . LYS A 1 86 ? -8.400 8.915 19.335 1.00 91.38 86 LYS A N 1
ATOM 590 C CA . LYS A 1 86 ? -7.449 9.611 20.208 1.00 91.38 86 LYS A CA 1
ATOM 591 C C . LYS A 1 86 ? -6.730 10.752 19.486 1.00 91.38 86 LYS A C 1
ATOM 593 O O . LYS A 1 86 ? -6.682 11.862 20.009 1.00 91.38 86 LYS A O 1
ATOM 598 N N . ASP A 1 87 ? -6.125 10.464 18.335 1.00 91.31 87 ASP A N 1
ATOM 599 C CA . ASP A 1 87 ? -5.452 11.441 17.478 1.00 91.31 87 ASP A CA 1
ATOM 600 C C . ASP A 1 87 ? -5.291 10.888 16.058 1.00 91.31 87 ASP A C 1
ATOM 602 O O . ASP A 1 87 ? -4.375 10.115 15.751 1.00 91.31 87 ASP A O 1
ATOM 606 N N . ARG A 1 88 ? -6.149 11.373 15.162 1.00 88.50 88 ARG A N 1
ATOM 607 C CA . ARG A 1 88 ? -6.133 11.012 13.747 1.00 88.50 88 ARG A CA 1
ATOM 608 C C . ARG A 1 88 ? -4.783 11.265 13.072 1.00 88.50 88 ARG A C 1
ATOM 610 O O . ARG A 1 88 ? -4.335 10.417 12.311 1.00 88.50 88 ARG A O 1
ATOM 617 N N . ALA A 1 89 ? -4.111 12.384 13.347 1.00 89.25 89 ALA A N 1
ATOM 618 C CA . ALA A 1 89 ? -2.862 12.720 12.658 1.00 89.25 89 ALA A CA 1
ATOM 619 C C . ALA A 1 89 ? -1.712 11.784 13.059 1.00 89.25 89 ALA A C 1
ATOM 621 O O . ALA A 1 89 ? -0.816 11.514 12.257 1.00 89.25 89 ALA A O 1
ATOM 622 N N . THR A 1 90 ? -1.732 11.289 14.296 1.00 89.88 90 THR A N 1
ATOM 623 C CA . THR A 1 90 ? -0.776 10.281 14.763 1.00 89.88 90 THR A CA 1
ATOM 624 C C . THR A 1 90 ? -1.119 8.903 14.201 1.00 89.88 90 THR A C 1
ATOM 626 O O . THR A 1 90 ? -0.233 8.237 13.667 1.00 89.88 90 THR A O 1
ATOM 629 N N . ALA A 1 91 ? -2.398 8.512 14.207 1.00 90.31 91 ALA A N 1
ATOM 630 C CA . ALA A 1 91 ? -2.845 7.244 13.628 1.00 90.31 91 ALA A CA 1
ATOM 631 C C . ALA A 1 91 ? -2.529 7.138 12.124 1.00 90.31 91 ALA A C 1
ATOM 633 O O . ALA A 1 91 ? -2.071 6.101 11.653 1.00 90.31 91 ALA A O 1
ATOM 634 N N . GLU A 1 92 ? -2.698 8.228 11.375 1.00 89.44 92 GLU A N 1
ATOM 635 C CA . GLU A 1 92 ? -2.346 8.311 9.955 1.00 89.44 92 GLU A CA 1
ATOM 636 C C . GLU A 1 92 ? -0.845 8.119 9.690 1.00 89.44 92 GLU A C 1
ATOM 638 O O . GLU A 1 92 ? -0.475 7.571 8.656 1.00 89.44 92 GLU A O 1
ATOM 643 N N . LYS A 1 93 ? 0.029 8.540 10.612 1.00 90.38 93 LYS A N 1
ATOM 644 C CA . LYS A 1 93 ? 1.483 8.334 10.495 1.00 90.38 93 LYS A CA 1
ATOM 645 C C . LYS A 1 93 ? 1.912 6.923 10.882 1.00 90.38 93 LYS A C 1
ATOM 647 O O . LYS A 1 93 ? 2.894 6.426 10.343 1.00 90.38 93 LYS A O 1
ATOM 652 N N . GLU A 1 94 ? 1.223 6.321 11.846 1.00 90.94 94 GLU A N 1
ATOM 653 C CA . GLU A 1 94 ? 1.572 5.011 12.399 1.00 90.94 94 GLU A CA 1
ATOM 654 C C . GLU A 1 94 ? 1.020 3.858 11.548 1.00 90.94 94 GLU A C 1
ATOM 656 O O . GLU A 1 94 ? 1.738 2.900 11.271 1.00 90.94 94 GLU A O 1
ATOM 661 N N . TYR A 1 95 ? -0.228 3.973 11.089 1.00 91.69 95 TYR A N 1
ATOM 662 C CA . TYR A 1 95 ? -0.943 2.913 10.366 1.00 91.69 95 TYR A CA 1
ATOM 663 C C . TYR A 1 95 ? -1.177 3.230 8.884 1.00 91.69 95 TYR A C 1
ATOM 665 O O . TYR A 1 95 ? -1.594 2.356 8.121 1.00 91.69 95 TYR A O 1
ATOM 673 N N . GLY A 1 96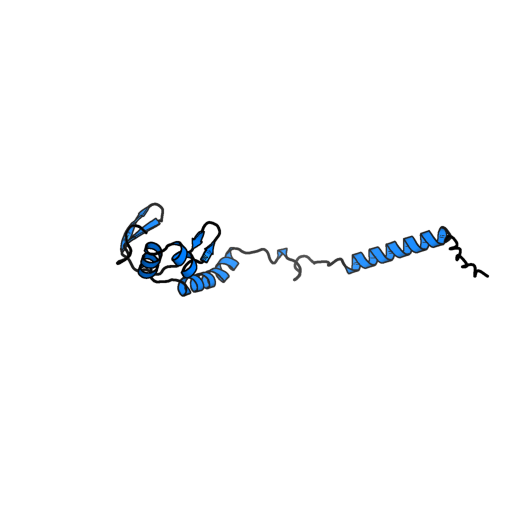 ? -0.951 4.477 8.467 1.00 89.62 96 GLY A N 1
ATOM 674 C CA . GLY A 1 96 ? -1.222 4.931 7.110 1.00 89.62 96 GLY A CA 1
ATOM 675 C C . GLY A 1 96 ? -0.032 4.784 6.168 1.00 89.62 96 GLY A C 1
ATOM 676 O O . GLY A 1 96 ? 1.114 5.074 6.507 1.00 89.62 96 GLY A O 1
ATOM 677 N N . VAL A 1 97 ? -0.324 4.393 4.930 1.00 91.44 97 VAL A N 1
ATOM 678 C CA . VAL A 1 97 ? 0.608 4.485 3.803 1.00 91.44 97 VAL A CA 1
ATOM 679 C C . VAL A 1 97 ? 0.261 5.737 2.994 1.00 91.44 97 VAL A C 1
ATOM 681 O O . VAL A 1 97 ? -0.884 5.851 2.548 1.00 91.44 97 VAL A O 1
ATOM 684 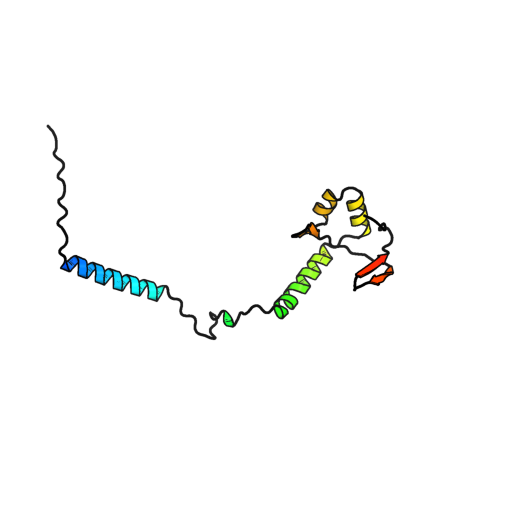N N . PRO A 1 98 ? 1.200 6.680 2.781 1.00 88.00 98 PRO A N 1
ATOM 685 C CA . PRO A 1 98 ? 0.933 7.886 2.003 1.00 88.00 98 PRO A CA 1
ATOM 686 C C . PRO A 1 98 ? 0.431 7.563 0.590 1.00 88.00 98 PRO A C 1
ATOM 688 O O . PRO A 1 98 ? 1.102 6.864 -0.169 1.00 88.00 98 PRO A O 1
ATOM 691 N N . ALA A 1 99 ? -0.729 8.107 0.224 1.00 84.75 99 ALA A N 1
ATOM 692 C CA . ALA A 1 99 ? -1.278 8.045 -1.127 1.00 84.75 99 ALA A CA 1
ATOM 693 C C . ALA A 1 99 ? -1.776 9.431 -1.574 1.00 84.75 99 ALA A C 1
ATOM 695 O O . ALA A 1 99 ? -1.714 10.402 -0.822 1.00 84.75 99 ALA A O 1
ATOM 696 N N . GLY A 1 100 ? -2.234 9.544 -2.824 1.00 79.88 100 GLY A N 1
ATOM 697 C CA . GLY A 1 100 ? -2.430 10.842 -3.485 1.00 79.88 100 GLY A CA 1
ATOM 698 C C . GLY A 1 100 ? -3.403 11.810 -2.796 1.00 79.88 100 GLY A C 1
ATOM 699 O O . GLY A 1 100 ? -3.139 13.006 -2.771 1.0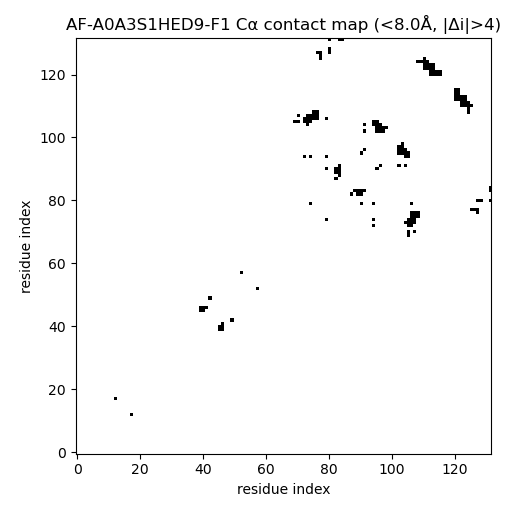0 79.88 100 GLY A O 1
ATOM 700 N N . VAL A 1 101 ? -4.515 11.317 -2.242 1.00 79.88 101 VAL A N 1
ATOM 701 C CA . VAL A 1 101 ? -5.567 12.158 -1.620 1.00 79.88 101 VAL A CA 1
ATOM 702 C C . VAL A 1 101 ? -5.532 12.087 -0.087 1.00 79.88 101 VAL A C 1
ATOM 704 O O . VAL A 1 101 ? -6.136 12.905 0.598 1.00 79.88 101 VAL A O 1
ATOM 707 N N . GLY A 1 102 ? -4.797 11.125 0.463 1.00 82.25 102 GLY A N 1
ATOM 708 C CA . GLY A 1 102 ? -4.708 10.864 1.891 1.00 82.25 102 GLY A CA 1
ATOM 709 C C . GLY A 1 102 ? -4.045 9.514 2.150 1.00 82.25 102 GLY A C 1
ATOM 710 O O . GLY A 1 102 ? -3.835 8.742 1.210 1.00 82.25 102 GLY A O 1
ATOM 711 N N . PRO A 1 103 ? -3.678 9.227 3.403 1.00 89.88 103 PRO A N 1
ATOM 712 C CA . PRO A 1 103 ? -3.111 7.941 3.769 1.00 89.88 103 PRO A CA 1
ATOM 713 C C . PRO A 1 103 ? -4.148 6.820 3.627 1.00 89.88 103 PRO A C 1
ATOM 715 O O . PRO A 1 103 ? -5.323 6.990 3.950 1.00 89.88 103 PRO A O 1
ATOM 718 N N . VAL A 1 104 ? -3.700 5.655 3.166 1.00 92.06 104 VAL A N 1
ATOM 719 C CA . VAL A 1 104 ? -4.503 4.427 3.127 1.00 92.06 104 VAL A CA 1
ATOM 720 C C . VAL A 1 104 ? -4.131 3.571 4.328 1.00 92.06 104 VAL A C 1
ATOM 722 O O . VAL A 1 104 ? -2.951 3.297 4.542 1.00 92.06 104 VAL A O 1
ATOM 725 N N . ILE A 1 105 ? -5.128 3.141 5.101 1.00 92.56 105 ILE A N 1
ATOM 726 C CA . ILE A 1 105 ? -4.933 2.314 6.295 1.00 92.56 105 ILE A CA 1
ATOM 727 C C . ILE A 1 105 ? -5.474 0.911 6.018 1.00 92.56 105 ILE A C 1
ATOM 729 O O . ILE A 1 105 ? -6.633 0.748 5.639 1.00 92.56 105 ILE A O 1
ATOM 733 N N . SER A 1 106 ? -4.626 -0.099 6.208 1.00 94.19 106 SER A N 1
ATOM 734 C CA . SER A 1 106 ? -5.015 -1.507 6.082 1.00 94.19 106 SER A CA 1
ATOM 735 C C . SER A 1 106 ? -5.497 -2.022 7.434 1.00 94.19 106 SER A C 1
ATOM 737 O O . SER A 1 106 ? -4.800 -1.864 8.436 1.00 94.19 106 SER A O 1
ATOM 739 N N . VAL A 1 107 ? -6.676 -2.645 7.470 1.00 94.75 107 VAL A N 1
ATOM 740 C CA . VAL A 1 107 ? -7.264 -3.189 8.701 1.00 94.75 107 VAL A CA 1
ATOM 741 C C . VAL A 1 107 ? -7.739 -4.620 8.510 1.00 94.75 107 VAL A C 1
ATOM 743 O O . VAL A 1 107 ? -8.247 -4.982 7.449 1.00 94.75 107 VAL A O 1
ATOM 746 N N . LYS A 1 108 ? -7.618 -5.422 9.568 1.00 94.44 108 LYS A N 1
ATOM 747 C CA . LYS A 1 108 ? -8.280 -6.723 9.687 1.00 94.44 108 LYS A CA 1
ATOM 748 C C . LYS A 1 108 ? -9.451 -6.604 10.653 1.00 94.44 108 LYS A C 1
ATOM 750 O O . LYS A 1 108 ? -9.338 -5.981 11.708 1.00 94.44 108 LYS A O 1
ATOM 755 N N . PHE A 1 109 ? -10.573 -7.210 10.292 1.00 93.81 109 PHE A N 1
ATOM 756 C CA . PHE A 1 109 ? -11.758 -7.253 11.135 1.00 93.81 109 PHE A CA 1
ATOM 757 C C . PHE A 1 109 ? -12.555 -8.526 10.884 1.00 93.81 109 PHE A C 1
ATOM 759 O O . PHE A 1 109 ? -12.448 -9.165 9.839 1.00 93.81 109 PHE A O 1
ATOM 766 N N . THR A 1 110 ? -13.385 -8.879 11.855 1.00 93.31 110 THR A N 1
ATOM 767 C CA . THR A 1 110 ? -14.479 -9.835 11.697 1.00 93.31 110 THR A CA 1
ATOM 768 C C . THR A 1 110 ? -15.738 -9.142 12.183 1.00 93.31 110 THR A C 1
ATOM 770 O O . THR A 1 110 ? -15.713 -8.462 13.206 1.00 93.31 110 THR A O 1
ATOM 773 N N . GLY A 1 111 ? -16.827 -9.260 11.434 1.00 90.75 111 GLY A N 1
ATOM 774 C CA . GLY A 1 111 ? -18.048 -8.541 11.753 1.00 90.75 111 GLY A CA 1
ATOM 775 C C . GLY A 1 111 ? -19.262 -9.093 11.031 1.00 90.75 111 GLY A C 1
ATOM 776 O O . GLY A 1 111 ? -19.159 -9.968 10.170 1.00 90.75 111 GLY A O 1
ATOM 777 N N . VAL A 1 112 ? -20.422 -8.565 11.399 1.00 92.69 112 VAL A N 1
ATOM 778 C CA . VAL A 1 112 ? -21.702 -8.929 10.797 1.00 92.69 112 VAL A CA 1
ATOM 779 C C . VAL A 1 112 ? -21.962 -8.012 9.612 1.00 92.69 112 VAL A C 1
ATOM 781 O O . VAL A 1 112 ? -21.999 -6.788 9.751 1.00 92.69 112 VAL A O 1
ATOM 784 N N . VAL A 1 113 ? -22.139 -8.609 8.435 1.00 91.25 113 VAL A N 1
ATOM 785 C CA . VAL A 1 113 ? -22.495 -7.875 7.218 1.00 91.25 113 VAL A CA 1
ATOM 786 C C . VAL A 1 113 ? -23.954 -7.432 7.316 1.00 91.25 113 VAL A C 1
ATOM 788 O O . VAL A 1 113 ? -24.850 -8.251 7.515 1.00 91.25 113 VAL A O 1
ATOM 791 N N . GLY A 1 114 ? -24.175 -6.128 7.203 1.00 88.25 114 GLY A N 1
ATOM 792 C CA . GLY A 1 114 ? -25.482 -5.485 7.181 1.00 88.25 114 GLY A CA 1
ATOM 793 C C . GLY A 1 114 ? -25.941 -5.150 5.763 1.00 88.25 114 GLY A C 1
ATOM 794 O O . GLY A 1 114 ? -25.613 -5.841 4.798 1.00 88.25 114 GLY A O 1
ATOM 795 N N . GLU A 1 115 ? -26.716 -4.072 5.635 1.00 88.56 115 GLU A N 1
ATOM 796 C CA . GLU A 1 115 ? -27.254 -3.639 4.346 1.00 88.56 115 GLU A CA 1
ATOM 797 C C . GLU A 1 115 ? -26.132 -3.290 3.352 1.00 88.56 115 GLU A C 1
ATOM 799 O O . GLU A 1 115 ? -25.173 -2.579 3.674 1.00 88.56 115 GLU A O 1
ATOM 804 N N . GLY A 1 116 ? -26.268 -3.816 2.134 1.00 87.31 116 GLY A N 1
ATOM 805 C CA . GLY A 1 116 ? -25.395 -3.532 1.006 1.00 87.31 116 GLY A CA 1
ATOM 806 C C . GLY A 1 116 ? -26.074 -2.609 0.005 1.00 87.31 116 GLY A C 1
ATOM 807 O O . GLY A 1 116 ? -27.167 -2.907 -0.473 1.00 87.31 116 GLY A O 1
ATOM 808 N N . LYS A 1 117 ? -25.412 -1.512 -0.367 1.00 90.06 117 LYS A N 1
ATOM 809 C CA . LYS A 1 117 ? -25.881 -0.585 -1.402 1.00 90.06 117 LYS A CA 1
ATOM 810 C C . LYS A 1 117 ? -24.753 -0.298 -2.386 1.00 90.06 117 LYS A C 1
ATOM 812 O O . LYS A 1 117 ? -23.674 0.134 -1.996 1.00 90.06 117 LYS A O 1
ATOM 817 N N . SER A 1 118 ? -25.000 -0.547 -3.674 1.00 90.06 118 SER A N 1
ATOM 818 C CA . SER A 1 118 ? -24.030 -0.308 -4.758 1.00 90.06 118 SER A CA 1
ATOM 819 C C . SER A 1 118 ? -22.670 -1.002 -4.562 1.00 90.06 118 SER A C 1
ATOM 821 O O . SER A 1 118 ? -21.632 -0.441 -4.896 1.00 90.06 118 SER A O 1
ATOM 823 N N . GLY A 1 119 ? -22.665 -2.215 -3.998 1.00 87.50 119 GLY A N 1
ATOM 824 C CA . GLY A 1 119 ? -21.437 -2.980 -3.741 1.00 87.50 119 GLY A CA 1
ATOM 825 C C . GLY A 1 119 ? -20.654 -2.549 -2.496 1.00 87.50 119 GLY A C 1
ATOM 826 O O . GLY A 1 119 ? -19.622 -3.143 -2.203 1.00 87.50 119 GLY A O 1
ATOM 827 N N . ILE A 1 120 ? -21.150 -1.561 -1.746 1.00 88.00 120 ILE A N 1
ATOM 828 C CA . ILE A 1 120 ? -20.617 -1.166 -0.441 1.00 88.00 120 ILE A CA 1
ATOM 829 C C . ILE A 1 120 ? -21.508 -1.782 0.630 1.00 88.00 120 ILE A C 1
ATOM 831 O O . ILE A 1 120 ? -22.724 -1.593 0.610 1.00 88.00 120 ILE A O 1
ATOM 835 N N . TYR A 1 121 ? -20.902 -2.505 1.565 1.00 88.94 121 TYR A N 1
ATOM 836 C CA . TYR A 1 121 ? -21.610 -3.177 2.648 1.00 88.94 121 TYR A CA 1
ATOM 837 C C . TYR A 1 121 ? -21.258 -2.527 3.976 1.00 88.94 121 TYR A C 1
ATOM 839 O O . TYR A 1 121 ? -20.078 -2.359 4.290 1.00 88.94 121 TYR A O 1
ATOM 847 N N . LYS A 1 122 ? -22.275 -2.190 4.777 1.00 87.38 122 LYS A N 1
ATOM 848 C CA . LYS A 1 122 ? -22.031 -1.843 6.179 1.00 87.38 122 LYS A CA 1
ATOM 849 C C . LYS A 1 122 ? -21.615 -3.120 6.906 1.00 87.38 122 LYS A C 1
ATOM 851 O O . LYS A 1 122 ? -22.328 -4.115 6.833 1.00 87.38 122 LYS A O 1
ATOM 856 N N . VAL A 1 123 ? -20.486 -3.100 7.609 1.00 91.12 123 VAL A N 1
ATOM 857 C CA . VAL A 1 123 ? -20.057 -4.220 8.456 1.00 91.12 123 VAL A CA 1
ATOM 858 C C . VAL A 1 123 ? -20.006 -3.745 9.899 1.00 91.12 123 VAL A C 1
ATOM 860 O O . VAL A 1 123 ? -19.292 -2.797 10.213 1.00 91.12 123 VAL A O 1
ATOM 863 N N . ALA A 1 124 ? -20.780 -4.392 10.767 1.00 89.62 124 ALA A N 1
ATOM 864 C CA . ALA A 1 124 ? -20.740 -4.152 12.202 1.00 89.62 124 ALA A CA 1
ATOM 865 C C . ALA A 1 124 ? -19.602 -4.976 12.812 1.00 89.62 124 ALA A C 1
ATOM 867 O O . ALA A 1 124 ? -19.672 -6.206 12.845 1.00 89.62 124 ALA A O 1
ATOM 868 N N . VAL A 1 125 ? -18.553 -4.296 13.264 1.00 90.88 125 VAL A N 1
ATOM 869 C CA . VAL A 1 125 ? -17.400 -4.902 13.937 1.00 90.88 125 VAL A CA 1
ATOM 870 C C . VAL A 1 125 ? -17.518 -4.601 15.424 1.00 90.88 125 VAL A C 1
ATOM 872 O O . VAL A 1 125 ? -17.681 -3.447 15.816 1.00 90.88 125 VAL A O 1
ATOM 875 N N . GLU A 1 126 ? -17.459 -5.637 16.256 1.00 87.94 126 GLU A N 1
ATOM 876 C CA . GLU A 1 126 ? -17.525 -5.470 17.706 1.00 87.94 126 GLU A CA 1
ATOM 877 C C . GLU A 1 126 ? -16.371 -4.579 18.196 1.00 87.94 126 GLU A C 1
ATOM 879 O O . GLU A 1 126 ? -15.219 -4.779 17.819 1.00 87.94 126 GLU A O 1
ATOM 884 N N . GLY A 1 127 ? -16.682 -3.564 19.006 1.00 84.94 127 GLY A N 1
ATOM 885 C CA . GLY A 1 127 ? -15.693 -2.620 19.539 1.00 84.94 127 GLY A CA 1
ATOM 886 C C . GLY A 1 127 ? -15.310 -1.459 18.612 1.00 84.94 127 GLY A C 1
ATOM 887 O O . GLY A 1 127 ? -14.635 -0.538 19.068 1.00 84.94 127 GLY A O 1
ATOM 888 N N . VAL A 1 128 ? -15.765 -1.441 17.354 1.00 88.19 128 VAL A N 1
ATOM 889 C CA . VAL A 1 128 ? -15.604 -0.281 16.460 1.00 88.19 128 VAL A CA 1
ATOM 890 C C . VAL A 1 128 ? -16.862 0.594 16.545 1.00 88.19 128 VAL A C 1
ATOM 892 O O . VAL A 1 128 ? -17.964 0.086 16.330 1.00 88.19 128 VAL A O 1
ATOM 895 N N . PRO A 1 129 ? -16.744 1.895 16.867 1.00 83.75 129 PRO A N 1
ATOM 896 C CA . PRO A 1 129 ? -17.897 2.787 16.926 1.00 83.75 129 PRO A CA 1
ATOM 897 C C . PRO A 1 129 ? -18.490 3.033 15.530 1.00 83.75 129 PRO A C 1
ATOM 899 O O . PRO A 1 129 ? -17.788 2.979 14.522 1.00 83.75 129 PRO A O 1
ATOM 902 N N . ASP A 1 130 ? -19.780 3.378 15.472 1.00 79.62 130 ASP A N 1
ATOM 903 C CA . ASP A 1 130 ? -20.464 3.726 14.213 1.00 79.62 130 ASP A CA 1
ATOM 904 C C . ASP A 1 130 ? -19.874 4.979 13.528 1.00 79.62 130 ASP A C 1
ATOM 906 O O . ASP A 1 130 ? -20.119 5.208 12.342 1.00 79.62 130 ASP A O 1
ATOM 910 N N . THR A 1 131 ? -19.108 5.793 14.264 1.00 76.06 131 THR A N 1
ATOM 911 C CA . THR A 1 131 ? -18.466 7.029 13.792 1.00 76.06 131 THR A CA 1
ATOM 912 C C . THR A 1 131 ? -17.049 7.156 14.361 1.00 76.06 131 THR A C 1
ATOM 914 O O . THR A 1 131 ? -16.874 6.977 15.569 1.00 76.06 131 THR A O 1
ATOM 917 N N . LEU A 1 132 ? -16.076 7.502 13.506 1.00 71.25 132 LEU A N 1
ATOM 918 C CA . LEU A 1 132 ? -14.657 7.728 13.827 1.00 71.25 132 LEU A CA 1
ATOM 919 C C . LEU A 1 132 ? -14.244 9.182 13.594 1.00 71.25 132 LEU A C 1
ATOM 921 O O . LEU A 1 132 ? -14.777 9.789 12.635 1.00 71.25 132 LEU A O 1
#

Mean predicted aligned error: 14.32 Å

Secondary structure (DSSP, 8-state):
----------PPPPHHHHHHHHHHHHHHHHHHHHHH---PPTTSTT-GGGG---HHHHHHHHHHHHHHHHHHH-EEHHHHHHHHHHHHHHHHHHHEEP-SSS-EE-EE--EEEEEEETTEEEEEETT--S--

Sequence (132 aa):
MSAKAATASTRPASPALRRALAGAAVVVLLGAMALDTKVVRIGSAGDVRSAVFSAADYGKSEFPKVQADVEARAADAVTVAAAIAKDRATAEKEYGVPAGVGPVISVKFTGVVGEGKSGIYKVAVEGVPDTL

Radius of gyration: 35.68 Å; Cα contacts (8 Å, |Δi|>4): 85; chains: 1; bounding box: 94×59×71 Å

Solvent-accessible surface area (backbone atoms only — not comparable to full-atom values): 8250 Å² total; per-residue (Å²): 136,86,84,79,83,81,81,82,80,81,74,80,78,53,73,67,58,54,51,53,52,51,51,52,50,51,54,52,49,53,51,52,50,57,74,67,56,81,85,64,52,87,87,38,99,72,28,59,83,80,64,60,86,49,69,69,59,50,46,67,65,45,47,64,55,53,49,52,52,44,61,74,60,33,41,52,42,42,61,52,46,53,37,37,68,73,39,47,75,58,32,44,67,74,56,27,46,88,48,98,93,48,57,48,66,46,62,41,83,70,58,50,79,54,70,67,57,96,91,47,62,46,63,54,37,84,82,47,70,100,71,124